Protein AF-A0A8S2T6Q2-F1 (afdb_monomer_lite)

Sequence (80 aa):
MQEIFLNAVKAKLTIILTSHSMDECERICNRLGIMVHGQLACLGTIQHLKSKFGQGYTIEIKVRTSLDDQNATAIKKIES

InterPro domains:
  IPR026082 ABC transporter A [PTHR19229] (6-71)
  IPR027417 P-loop containing nucleoside triphosphate hydrolase [G3DSA:3.40.50.300] (1-80)
  IPR027417 P-loop containing nucleoside triphosphate hydrolase [SSF52540] (2-59)

Radius of gyration: 20.18 Å; chains: 1; bounding box: 22×59×42 Å

Secondary structure (DSSP, 8-state):
-HHHHHHHHHTT-------S-HHHHHHH-SSEEEEETTEEEEEE-HHHHHHHH--S------------S-----------

Structure (mmCIF, N/CA/C/O backbone):
data_AF-A0A8S2T6Q2-F1
#
_entry.id   AF-A0A8S2T6Q2-F1
#
loop_
_atom_site.group_PDB
_atom_site.id
_atom_site.type_symbol
_atom_site.label_atom_id
_atom_site.label_alt_id
_atom_site.label_comp_id
_atom_site.label_asym_id
_atom_site.label_entity_id
_atom_site.label_seq_id
_atom_site.pdbx_PDB_ins_code
_atom_site.Cartn_x
_atom_site.Cartn_y
_atom_site.Cartn_z
_atom_site.occupancy
_atom_site.B_iso_or_equiv
_atom_site.auth_seq_id
_atom_site.auth_comp_id
_atom_site.auth_asym_id
_atom_site.auth_atom_id
_atom_site.pdbx_PDB_model_num
ATOM 1 N N . MET A 1 1 ? 11.166 -5.224 13.101 1.00 57.91 1 MET A N 1
ATOM 2 C CA . MET A 1 1 ? 10.406 -4.182 12.371 1.00 57.91 1 MET A CA 1
ATOM 3 C C . MET A 1 1 ? 8.896 -4.434 12.421 1.00 57.91 1 MET A C 1
ATOM 5 O O . MET A 1 1 ? 8.165 -3.504 12.723 1.00 57.91 1 MET A O 1
ATOM 9 N N . GLN A 1 2 ? 8.421 -5.675 12.235 1.00 56.56 2 GLN A N 1
ATOM 10 C CA . GLN A 1 2 ? 6.983 -6.010 12.213 1.00 56.56 2 GLN A CA 1
ATOM 11 C C . GLN A 1 2 ? 6.200 -5.793 13.531 1.00 56.56 2 GLN A C 1
ATOM 13 O O . GLN A 1 2 ? 5.023 -5.447 13.466 1.00 56.56 2 GLN A O 1
ATOM 18 N N . GLU A 1 3 ? 6.805 -5.940 14.719 1.00 56.75 3 GLU A N 1
ATOM 19 C CA . GLU A 1 3 ? 6.063 -5.841 15.998 1.00 56.75 3 GLU A CA 1
ATOM 20 C C . GLU A 1 3 ? 5.455 -4.457 16.283 1.00 56.75 3 GLU A C 1
ATOM 22 O O . GLU A 1 3 ? 4.382 -4.367 16.880 1.00 56.75 3 GLU A O 1
ATOM 27 N N . ILE A 1 4 ? 6.090 -3.374 15.823 1.00 65.50 4 ILE A N 1
ATOM 28 C CA . ILE A 1 4 ? 5.585 -2.006 16.042 1.00 65.50 4 ILE A CA 1
ATOM 29 C C . ILE A 1 4 ? 4.269 -1.792 15.274 1.00 65.50 4 ILE A C 1
ATOM 31 O O . ILE A 1 4 ? 3.345 -1.144 15.769 1.00 65.50 4 ILE A O 1
ATOM 35 N N . PHE A 1 5 ? 4.144 -2.398 14.091 1.00 70.12 5 PHE A N 1
ATOM 36 C CA . PHE A 1 5 ? 2.986 -2.223 13.215 1.00 70.12 5 PHE A CA 1
ATOM 37 C C . PHE A 1 5 ? 1.723 -2.893 13.759 1.00 70.12 5 PHE A C 1
ATOM 39 O O . PHE A 1 5 ? 0.647 -2.297 13.707 1.00 70.12 5 PHE A O 1
ATOM 46 N N . LEU A 1 6 ? 1.838 -4.092 14.342 1.00 66.19 6 LEU A N 1
ATOM 47 C CA . LEU A 1 6 ? 0.674 -4.830 14.845 1.00 66.19 6 LEU A CA 1
ATOM 48 C C . LEU A 1 6 ? -0.023 -4.092 16.001 1.00 66.19 6 LEU A C 1
ATOM 50 O O . LEU A 1 6 ? -1.250 -4.098 1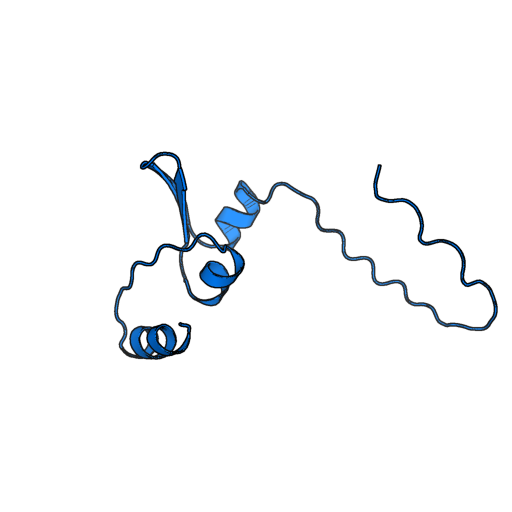6.108 1.00 66.19 6 LEU A O 1
ATOM 54 N N . ASN A 1 7 ? 0.758 -3.429 16.854 1.00 70.44 7 ASN A N 1
ATOM 55 C CA . ASN A 1 7 ? 0.236 -2.665 17.986 1.00 70.44 7 ASN A CA 1
ATOM 56 C C . ASN A 1 7 ? -0.428 -1.358 17.544 1.00 70.44 7 ASN A C 1
ATOM 58 O O . ASN A 1 7 ? -1.476 -0.986 18.071 1.00 70.44 7 ASN A O 1
ATOM 62 N N . ALA A 1 8 ? 0.129 -0.688 16.539 1.00 70.31 8 ALA A N 1
AT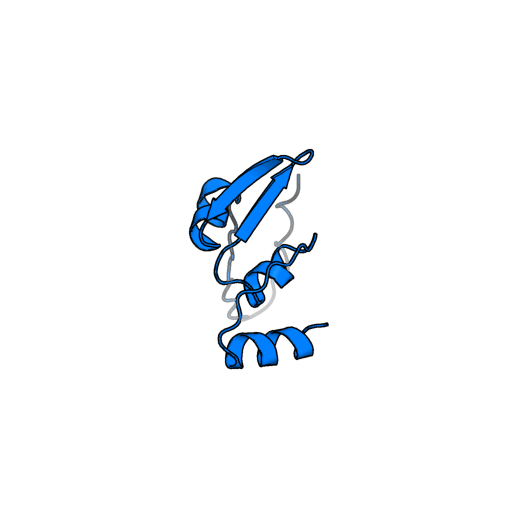OM 63 C CA . ALA A 1 8 ? -0.427 0.561 16.037 1.00 70.31 8 ALA A CA 1
ATOM 64 C C . ALA A 1 8 ? -1.728 0.349 15.230 1.00 70.31 8 ALA A C 1
ATOM 66 O O . ALA A 1 8 ? -2.655 1.154 15.343 1.00 70.31 8 ALA A O 1
ATOM 67 N N . VAL A 1 9 ? -1.862 -0.784 14.525 1.00 71.25 9 VAL A N 1
ATOM 68 C CA . VAL A 1 9 ? -3.137 -1.204 13.908 1.00 71.25 9 VAL A CA 1
ATOM 69 C C . VAL A 1 9 ? -4.204 -1.476 14.976 1.00 71.25 9 VAL A C 1
ATOM 71 O O . VAL A 1 9 ? -5.339 -1.017 14.840 1.00 71.25 9 VAL A O 1
ATOM 74 N N . LYS A 1 10 ? -3.852 -2.151 16.084 1.00 72.12 10 LYS A N 1
ATOM 75 C CA . LYS A 1 10 ? -4.776 -2.375 17.217 1.00 72.12 10 LYS A CA 1
ATOM 76 C C . LYS A 1 10 ? -5.262 -1.069 17.852 1.00 72.12 10 LYS A C 1
ATOM 78 O O . LYS A 1 10 ? -6.404 -0.999 18.298 1.00 72.12 10 LYS A O 1
ATOM 83 N N . ALA A 1 11 ? -4.429 -0.031 17.851 1.00 81.69 11 ALA A N 1
ATOM 84 C CA . ALA A 1 11 ? -4.758 1.290 18.381 1.00 81.69 11 ALA A CA 1
ATOM 85 C C . ALA A 1 11 ? -5.593 2.173 17.424 1.00 81.69 11 ALA A C 1
ATOM 87 O O . ALA A 1 11 ? -5.857 3.327 17.754 1.00 81.69 11 ALA A O 1
ATOM 88 N N . LYS A 1 12 ? -6.025 1.660 16.256 1.00 81.12 12 LYS A N 1
ATOM 89 C CA . LYS A 1 12 ? -6.762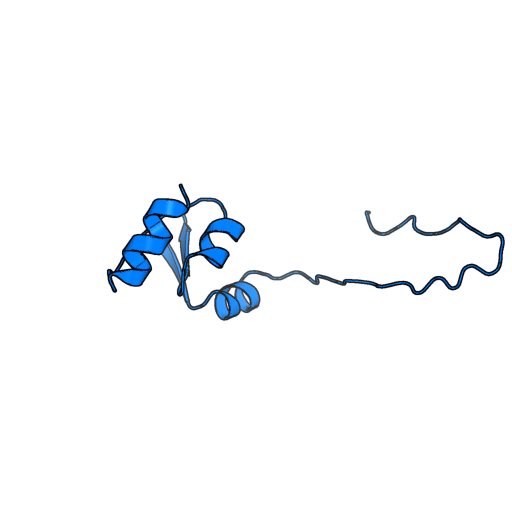 2.409 15.212 1.00 81.12 12 LYS A CA 1
ATOM 90 C C . LYS A 1 12 ? -6.042 3.682 14.739 1.00 81.12 12 LYS A C 1
ATOM 92 O O . LYS A 1 12 ? -6.680 4.679 14.403 1.00 81.12 12 LYS A O 1
ATOM 97 N N . LEU A 1 13 ? -4.712 3.655 14.700 1.00 84.56 13 LEU A N 1
ATOM 98 C CA . LEU A 1 13 ? -3.910 4.773 14.209 1.00 84.56 13 LEU A CA 1
ATOM 99 C C . LEU A 1 13 ? -3.748 4.699 12.687 1.00 84.56 13 LEU A C 1
ATOM 101 O O . LEU A 1 13 ? -3.657 3.616 12.111 1.00 84.56 13 LEU A O 1
ATOM 105 N N . THR A 1 14 ? -3.676 5.861 12.034 1.00 84.44 14 THR A N 1
ATOM 106 C CA . THR A 1 14 ? -3.268 5.943 10.624 1.00 84.44 14 THR A CA 1
ATOM 107 C C . THR A 1 14 ? -1.752 6.061 10.558 1.00 84.44 14 THR A C 1
ATOM 109 O O . THR A 1 14 ? -1.176 6.952 11.177 1.00 84.44 14 THR A O 1
ATOM 112 N N . ILE A 1 15 ? -1.109 5.170 9.807 1.00 84.56 15 ILE A N 1
ATOM 113 C CA . ILE A 1 15 ? 0.348 5.105 9.676 1.00 84.56 15 ILE A CA 1
ATOM 114 C C . ILE A 1 15 ? 0.689 5.190 8.196 1.00 84.56 15 ILE A C 1
ATOM 116 O O . ILE A 1 15 ? 0.085 4.500 7.376 1.00 84.56 15 ILE A O 1
ATOM 120 N N . ILE A 1 16 ? 1.671 6.022 7.866 1.00 85.81 16 ILE A N 1
ATOM 121 C CA . ILE A 1 16 ? 2.263 6.075 6.533 1.00 85.81 16 ILE A CA 1
ATOM 122 C C . ILE A 1 16 ? 3.659 5.481 6.645 1.00 85.81 16 ILE A C 1
ATOM 124 O O . ILE A 1 16 ? 4.451 5.904 7.485 1.00 85.81 16 ILE A O 1
ATOM 128 N N . LEU A 1 17 ? 3.944 4.492 5.805 1.00 86.56 17 LEU A N 1
ATOM 129 C CA . LEU A 1 17 ? 5.247 3.850 5.717 1.00 86.56 17 LEU A CA 1
ATOM 130 C C . LEU A 1 17 ? 5.699 3.811 4.263 1.00 86.56 17 LEU A C 1
ATOM 132 O O . LEU A 1 17 ? 4.880 3.740 3.345 1.00 86.56 17 LEU A O 1
ATOM 136 N N . THR A 1 18 ? 7.008 3.838 4.067 1.00 88.56 18 THR A N 1
ATOM 137 C CA . THR A 1 18 ? 7.649 3.650 2.771 1.00 88.56 18 THR A CA 1
ATOM 138 C C . THR A 1 18 ? 8.596 2.463 2.889 1.00 88.56 18 THR A C 1
ATOM 140 O O . THR A 1 18 ? 9.471 2.432 3.750 1.00 88.56 18 THR A O 1
ATOM 143 N N . SER A 1 19 ? 8.407 1.458 2.040 1.00 87.81 19 SER A N 1
ATOM 144 C CA . SER A 1 19 ? 9.335 0.335 1.901 1.00 87.81 19 SER A CA 1
ATOM 145 C C . SER A 1 19 ? 9.586 0.098 0.418 1.00 87.81 19 SER A C 1
ATOM 147 O O . SER A 1 19 ? 8.748 0.407 -0.430 1.00 87.81 19 SER A O 1
ATOM 149 N N . HIS A 1 20 ? 10.767 -0.423 0.112 1.00 88.06 20 HIS A N 1
ATOM 150 C CA . HIS A 1 20 ? 11.126 -0.870 -1.230 1.00 88.06 20 HIS A CA 1
ATOM 151 C C . HIS A 1 20 ? 10.652 -2.310 -1.491 1.00 88.06 20 HIS A C 1
ATOM 153 O O . HIS A 1 20 ? 10.688 -2.767 -2.630 1.00 88.06 20 HIS A O 1
ATOM 159 N N . SER A 1 21 ? 10.211 -3.027 -0.450 1.00 87.62 21 SER A N 1
ATOM 160 C CA . SER A 1 21 ? 9.687 -4.387 -0.556 1.00 87.62 21 SER A CA 1
ATOM 161 C C . SER A 1 21 ? 8.171 -4.376 -0.730 1.00 87.62 21 SER A C 1
ATOM 163 O O . SER A 1 21 ? 7.428 -3.938 0.154 1.00 87.62 21 SER A O 1
ATOM 165 N N . MET A 1 22 ? 7.702 -4.896 -1.865 1.00 84.25 22 MET A N 1
ATOM 166 C CA . MET A 1 22 ? 6.269 -5.023 -2.135 1.00 84.25 22 MET A CA 1
ATOM 167 C C . MET A 1 22 ? 5.618 -6.095 -1.250 1.00 84.25 22 MET A C 1
ATOM 169 O O . MET A 1 22 ? 4.515 -5.868 -0.758 1.00 84.25 22 MET A O 1
ATOM 173 N N . ASP A 1 23 ? 6.321 -7.198 -0.975 1.00 85.44 23 ASP A N 1
ATOM 174 C CA . ASP A 1 23 ? 5.832 -8.303 -0.137 1.00 85.44 23 ASP A CA 1
ATOM 175 C C . ASP A 1 23 ? 5.584 -7.865 1.311 1.00 85.44 23 ASP A C 1
ATOM 177 O O . ASP A 1 23 ? 4.613 -8.274 1.952 1.00 85.44 23 ASP A O 1
ATOM 181 N N . GLU A 1 24 ? 6.461 -7.011 1.846 1.00 85.00 24 GLU A N 1
ATOM 182 C CA . GLU A 1 24 ? 6.295 -6.461 3.190 1.00 85.00 24 GLU A CA 1
ATOM 183 C C . GLU A 1 24 ? 5.095 -5.509 3.251 1.00 85.00 24 GLU A C 1
ATOM 185 O O . GLU A 1 24 ? 4.246 -5.638 4.136 1.00 85.00 24 GLU A O 1
ATOM 190 N N . CYS A 1 25 ? 4.986 -4.593 2.284 1.00 86.12 25 CYS A N 1
ATOM 191 C CA . CYS A 1 25 ? 3.868 -3.657 2.220 1.00 86.12 25 CYS A CA 1
ATOM 192 C C . CYS A 1 25 ? 2.527 -4.371 2.020 1.00 86.12 25 CYS A C 1
ATOM 194 O O . CYS A 1 25 ? 1.524 -3.955 2.590 1.00 86.12 25 CYS A O 1
ATOM 196 N N . GLU A 1 26 ? 2.494 -5.449 1.236 1.00 86.25 26 GLU A N 1
ATOM 197 C CA . GLU A 1 26 ? 1.284 -6.239 1.017 1.00 86.25 26 GLU A CA 1
ATOM 198 C C . GLU A 1 26 ? 0.793 -6.925 2.297 1.00 86.25 26 GLU A C 1
ATOM 200 O O . GLU A 1 26 ? -0.409 -6.988 2.546 1.00 86.25 26 GLU A O 1
ATOM 205 N N . ARG A 1 27 ? 1.714 -7.411 3.135 1.00 85.19 27 ARG A N 1
ATOM 206 C CA . ARG A 1 27 ? 1.363 -8.068 4.400 1.00 85.19 27 ARG A CA 1
ATOM 207 C C . ARG A 1 27 ? 0.813 -7.108 5.453 1.00 85.19 27 ARG A C 1
ATOM 209 O O . ARG A 1 27 ? 0.065 -7.546 6.324 1.00 85.19 27 ARG A O 1
ATOM 216 N N . ILE A 1 28 ? 1.216 -5.839 5.414 1.00 85.50 28 ILE A N 1
ATOM 217 C CA . ILE A 1 28 ? 0.952 -4.869 6.488 1.00 85.50 28 ILE A CA 1
ATOM 218 C C . ILE A 1 28 ? -0.133 -3.854 6.097 1.00 85.50 28 ILE A C 1
ATOM 220 O O . ILE A 1 28 ? -0.956 -3.485 6.934 1.00 85.50 28 ILE A O 1
ATOM 224 N N . CYS A 1 29 ? -0.143 -3.373 4.854 1.00 84.12 29 CYS A N 1
ATOM 225 C CA . CYS A 1 29 ? -0.938 -2.215 4.452 1.00 84.12 29 CYS A CA 1
ATOM 226 C C . CYS A 1 29 ? -2.307 -2.597 3.874 1.00 84.12 29 CYS A C 1
ATOM 228 O O . CYS A 1 29 ? -2.430 -3.487 3.042 1.00 84.12 29 CYS A O 1
ATOM 230 N N . ASN A 1 30 ? -3.346 -1.824 4.203 1.00 86.38 30 ASN A N 1
ATOM 231 C CA . ASN A 1 30 ? -4.665 -1.953 3.563 1.00 86.38 30 ASN A CA 1
ATOM 232 C C . ASN A 1 30 ? -4.729 -1.281 2.174 1.00 86.38 30 ASN A C 1
ATOM 234 O O . ASN A 1 30 ? -5.512 -1.683 1.312 1.00 86.38 30 ASN A O 1
ATOM 238 N N . ARG A 1 31 ? -3.924 -0.232 1.958 1.00 88.44 31 ARG A N 1
ATOM 239 C CA . ARG A 1 31 ? -3.757 0.484 0.681 1.00 88.44 31 ARG A CA 1
ATOM 240 C C . ARG A 1 31 ? -2.278 0.689 0.405 1.00 88.44 31 ARG A C 1
ATOM 242 O O . ARG A 1 31 ? -1.500 0.889 1.331 1.00 88.44 31 ARG A O 1
ATOM 249 N N . LEU A 1 32 ? -1.922 0.692 -0.871 1.00 90.88 32 LEU A N 1
ATOM 250 C CA . LEU A 1 32 ? -0.554 0.846 -1.338 1.00 90.88 32 LEU A CA 1
ATOM 251 C C . LEU A 1 32 ? -0.482 1.979 -2.360 1.00 90.88 32 LEU A C 1
ATOM 253 O O . LEU A 1 32 ? -1.407 2.173 -3.155 1.00 90.88 32 LEU A O 1
ATOM 257 N N . GLY A 1 33 ? 0.608 2.738 -2.316 1.00 90.94 33 GLY A N 1
ATOM 258 C CA . GLY A 1 33 ? 0.927 3.755 -3.307 1.00 90.94 33 GLY A CA 1
ATOM 259 C C . GLY A 1 33 ? 2.343 3.561 -3.827 1.00 90.94 33 GLY A C 1
ATOM 260 O O . GLY A 1 33 ? 3.231 3.215 -3.053 1.00 90.94 33 GLY A O 1
ATOM 261 N N . ILE A 1 34 ? 2.546 3.762 -5.129 1.00 89.81 34 ILE A N 1
ATOM 262 C CA . ILE A 1 34 ? 3.870 3.683 -5.759 1.00 89.81 34 ILE A CA 1
ATOM 263 C C . ILE A 1 34 ? 4.342 5.102 -6.047 1.00 89.81 34 ILE A C 1
ATOM 265 O O . ILE A 1 34 ? 3.643 5.875 -6.704 1.00 89.81 34 ILE A O 1
ATOM 269 N N . MET A 1 35 ? 5.536 5.432 -5.559 1.00 90.38 35 MET A N 1
ATOM 270 C CA . MET A 1 35 ? 6.186 6.715 -5.796 1.00 90.38 35 MET A CA 1
ATOM 271 C C . MET A 1 35 ? 7.327 6.544 -6.800 1.00 90.38 35 MET A C 1
ATOM 273 O O . MET A 1 35 ? 8.149 5.643 -6.659 1.00 90.38 35 MET A O 1
ATOM 277 N N . VAL A 1 36 ? 7.382 7.415 -7.806 1.00 8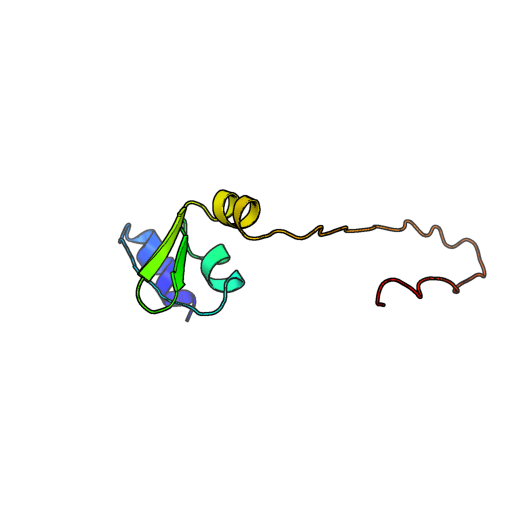9.50 36 VAL A N 1
ATOM 278 C CA . VAL A 1 36 ? 8.380 7.396 -8.881 1.00 89.50 36 VAL A CA 1
ATOM 279 C C . VAL A 1 36 ? 8.895 8.820 -9.069 1.00 89.50 36 VAL A C 1
ATOM 281 O O . VAL A 1 36 ? 8.101 9.736 -9.258 1.00 89.50 36 VAL A O 1
ATOM 284 N N . HIS A 1 37 ? 10.213 9.028 -8.972 1.00 92.50 37 HIS A N 1
ATOM 285 C CA . HIS A 1 37 ? 10.851 10.352 -9.101 1.00 92.50 37 HIS A CA 1
ATOM 286 C C . HIS A 1 37 ? 10.205 11.456 -8.232 1.00 92.50 37 HIS A C 1
ATOM 288 O O . HIS A 1 37 ? 10.044 12.594 -8.664 1.00 92.50 37 HIS A O 1
ATOM 294 N N . GLY A 1 38 ? 9.798 11.117 -7.004 1.00 91.62 38 GLY A N 1
ATOM 295 C CA . GLY A 1 38 ? 9.171 12.064 -6.073 1.00 91.62 38 GLY A CA 1
ATOM 296 C C . GLY A 1 38 ? 7.694 12.373 -6.349 1.00 91.62 38 GLY A C 1
ATOM 297 O O . GLY A 1 38 ? 7.123 13.219 -5.670 1.00 91.62 38 GLY A O 1
ATOM 298 N N . GLN A 1 39 ? 7.058 11.686 -7.303 1.00 92.75 39 GLN A N 1
ATOM 299 C CA . GLN A 1 39 ? 5.631 11.827 -7.601 1.00 92.75 39 GLN A CA 1
ATOM 300 C C . GLN A 1 39 ? 4.869 10.530 -7.317 1.00 92.75 39 GLN A C 1
ATOM 302 O O . GLN A 1 39 ? 5.378 9.430 -7.541 1.00 92.75 39 GLN A O 1
ATOM 307 N N . LEU A 1 40 ? 3.632 10.648 -6.827 1.00 89.75 40 LEU A N 1
ATOM 308 C CA . LEU A 1 40 ? 2.755 9.503 -6.580 1.00 89.75 40 LEU A CA 1
ATOM 309 C C . LEU A 1 40 ? 2.186 9.000 -7.914 1.00 89.75 40 LEU A C 1
ATOM 311 O O . LEU A 1 40 ? 1.250 9.580 -8.458 1.00 89.75 40 LEU A O 1
ATOM 315 N N . ALA A 1 41 ? 2.758 7.920 -8.437 1.00 88.62 41 ALA A N 1
ATOM 316 C CA . ALA A 1 41 ? 2.379 7.347 -9.724 1.00 88.62 41 ALA A CA 1
ATOM 317 C C . ALA A 1 41 ? 1.039 6.600 -9.653 1.00 88.62 41 ALA A C 1
ATOM 319 O O . ALA A 1 41 ? 0.241 6.634 -10.591 1.00 88.62 41 ALA A O 1
ATOM 320 N N . CYS A 1 42 ? 0.769 5.913 -8.541 1.00 86.56 42 CYS A N 1
ATOM 321 C CA . CYS A 1 42 ? -0.506 5.239 -8.323 1.00 86.56 42 CYS A CA 1
ATOM 322 C C . CYS A 1 42 ? -0.819 5.058 -6.837 1.00 86.56 42 CYS A C 1
ATOM 324 O O . CYS A 1 42 ? 0.072 5.071 -5.992 1.00 86.56 42 CYS A O 1
ATOM 326 N N . LEU A 1 43 ? -2.105 4.884 -6.532 1.00 91.12 43 LEU A N 1
ATOM 327 C CA . LEU A 1 43 ? -2.630 4.652 -5.190 1.00 91.12 43 LEU A CA 1
ATOM 328 C C . LEU A 1 43 ? -3.867 3.759 -5.295 1.00 91.12 43 LEU A C 1
ATOM 330 O O . LEU A 1 43 ? -4.754 4.026 -6.104 1.00 91.12 43 LEU A O 1
ATOM 334 N N . GLY A 1 44 ? -3.968 2.728 -4.465 1.00 90.44 44 GLY A N 1
ATOM 335 C CA . GLY A 1 44 ? -5.112 1.823 -4.515 1.00 90.44 44 GLY A CA 1
ATOM 336 C C . GLY A 1 44 ? -5.027 0.676 -3.522 1.00 90.44 44 GLY A C 1
ATOM 337 O O . GLY A 1 44 ? -4.156 0.640 -2.656 1.00 90.44 44 GLY A O 1
ATOM 338 N N . THR A 1 45 ? -5.961 -0.263 -3.635 1.00 90.75 45 THR A N 1
ATOM 339 C CA . THR A 1 45 ? -5.844 -1.559 -2.961 1.00 90.75 45 THR A CA 1
ATOM 340 C C . THR A 1 45 ? -4.766 -2.394 -3.647 1.00 90.75 45 THR A C 1
ATOM 342 O O . THR A 1 45 ? -4.489 -2.217 -4.837 1.00 90.75 45 THR A O 1
ATOM 345 N N . ILE A 1 46 ? -4.180 -3.333 -2.908 1.00 86.00 46 ILE A N 1
ATOM 346 C CA . ILE A 1 46 ? -3.131 -4.218 -3.433 1.00 86.00 46 ILE A CA 1
ATOM 347 C C . ILE A 1 46 ? -3.632 -4.981 -4.665 1.00 86.00 46 ILE A C 1
ATOM 349 O O . ILE A 1 46 ? -2.942 -5.019 -5.679 1.00 86.00 46 ILE A O 1
ATOM 353 N N . GLN A 1 47 ? -4.867 -5.491 -4.630 1.00 85.38 47 GLN A N 1
ATOM 354 C CA . GLN A 1 47 ? -5.467 -6.210 -5.757 1.00 85.38 47 GLN A CA 1
ATOM 355 C C . GLN A 1 47 ? -5.562 -5.352 -7.026 1.00 85.38 47 GLN A C 1
ATOM 357 O O . GLN A 1 47 ? -5.257 -5.822 -8.122 1.00 85.38 47 GLN A O 1
ATOM 362 N N . HIS A 1 48 ? -5.959 -4.083 -6.888 1.00 85.56 48 HIS A N 1
ATOM 363 C CA . HIS A 1 48 ? -6.046 -3.169 -8.023 1.00 85.56 48 HIS A CA 1
ATOM 364 C C . HIS A 1 48 ? -4.660 -2.873 -8.606 1.00 85.56 48 HIS A C 1
ATOM 366 O O . HIS A 1 48 ? -4.487 -2.892 -9.823 1.00 85.56 48 HIS A O 1
ATOM 372 N N . LEU A 1 49 ? -3.661 -2.646 -7.747 1.00 86.19 49 LEU A N 1
ATOM 373 C CA . LEU A 1 49 ? -2.289 -2.420 -8.197 1.00 86.19 49 LEU A CA 1
ATOM 374 C C . LEU A 1 49 ? -1.702 -3.662 -8.876 1.00 86.19 49 LEU A C 1
ATOM 376 O O . LEU A 1 49 ? -1.114 -3.525 -9.942 1.00 86.19 49 LEU A O 1
ATOM 380 N N . LYS A 1 50 ? -1.908 -4.862 -8.323 1.00 83.00 50 LYS A N 1
ATOM 381 C CA . LYS A 1 50 ? -1.473 -6.124 -8.940 1.00 83.00 50 LYS A CA 1
ATOM 382 C C . LYS A 1 50 ? -2.104 -6.340 -10.309 1.00 83.00 50 LYS A C 1
ATOM 384 O O . LYS A 1 50 ? -1.403 -6.683 -11.246 1.00 83.00 50 LYS A O 1
ATOM 389 N N . SER A 1 51 ? -3.399 -6.069 -10.460 1.00 81.56 51 SER A N 1
ATOM 390 C CA . SER A 1 51 ? -4.060 -6.185 -11.763 1.00 81.56 51 SER A CA 1
ATOM 391 C C . SER A 1 51 ? -3.573 -5.146 -12.778 1.00 81.56 51 SER A C 1
ATOM 393 O O . SER A 1 51 ? -3.509 -5.448 -13.965 1.00 81.56 51 SER A O 1
ATOM 395 N N . LYS A 1 52 ? -3.264 -3.922 -12.334 1.00 80.06 52 LYS A N 1
ATOM 396 C CA . LYS A 1 52 ? -2.885 -2.810 -13.217 1.00 80.06 52 LYS A CA 1
ATOM 397 C C . LYS A 1 52 ? -1.399 -2.812 -13.592 1.00 80.06 52 LYS A C 1
ATOM 399 O O . LYS A 1 52 ? -1.063 -2.480 -14.725 1.00 80.06 52 LYS A O 1
ATOM 404 N N . PHE A 1 53 ? -0.528 -3.164 -12.648 1.00 78.56 53 PHE A N 1
ATOM 405 C CA . PHE A 1 53 ? 0.931 -3.080 -12.774 1.00 78.56 53 PHE A CA 1
ATOM 406 C C . PHE A 1 53 ? 1.635 -4.437 -12.704 1.00 78.56 53 PHE A C 1
ATOM 408 O O . PHE A 1 53 ? 2.772 -4.541 -13.147 1.00 78.56 53 PHE A O 1
ATOM 415 N N . GLY A 1 54 ? 0.983 -5.485 -12.200 1.00 70.44 54 GLY A N 1
ATOM 416 C CA . GLY A 1 54 ? 1.513 -6.852 -12.187 1.00 70.44 54 GLY A CA 1
ATOM 417 C C . GLY A 1 54 ? 1.345 -7.551 -13.533 1.00 70.44 54 GLY A C 1
ATOM 418 O O . GLY A 1 54 ? 0.920 -8.701 -13.568 1.00 70.44 54 GLY A O 1
ATOM 419 N N . GLN A 1 55 ? 1.607 -6.851 -14.641 1.00 63.03 55 GLN A N 1
ATOM 420 C CA . GLN A 1 55 ? 1.494 -7.439 -15.971 1.00 63.03 55 GLN A CA 1
ATOM 421 C C . GLN A 1 55 ? 2.552 -8.536 -16.139 1.00 63.03 55 GLN A C 1
ATOM 423 O O . GLN A 1 55 ? 3.734 -8.268 -16.329 1.00 63.03 55 GLN A O 1
ATOM 428 N N . GLY A 1 56 ? 2.088 -9.776 -16.026 1.00 61.81 56 GLY A N 1
ATOM 429 C CA . GLY A 1 56 ? 2.839 -11.014 -16.157 1.00 61.81 56 GLY A CA 1
ATOM 430 C C . GLY A 1 56 ? 1.898 -12.187 -15.877 1.00 61.81 56 GLY A C 1
ATOM 431 O O . GLY A 1 56 ? 0.949 -12.057 -15.104 1.00 61.81 56 GLY A O 1
ATOM 432 N N . TYR A 1 57 ? 2.114 -13.326 -16.529 1.00 61.53 57 TYR A N 1
ATOM 433 C CA . TYR A 1 57 ? 1.341 -14.539 -16.262 1.00 61.53 57 TYR A CA 1
ATOM 434 C C . TYR A 1 57 ? 2.087 -15.391 -15.230 1.00 61.53 57 TYR A C 1
ATOM 436 O O . TYR A 1 57 ? 3.145 -15.934 -15.535 1.00 61.53 57 TYR A O 1
ATOM 444 N N . THR A 1 58 ? 1.536 -15.538 -14.022 1.00 59.97 58 THR A N 1
ATOM 445 C CA . THR A 1 58 ? 2.027 -16.517 -13.038 1.00 59.97 58 THR A CA 1
ATOM 446 C C . THR A 1 58 ? 1.265 -17.824 -13.228 1.00 59.97 58 THR A C 1
ATOM 448 O O . THR A 1 58 ? 0.100 -17.927 -12.848 1.00 59.97 58 THR A O 1
ATOM 451 N N . ILE A 1 59 ? 1.904 -18.816 -13.847 1.00 66.69 59 ILE A N 1
ATOM 452 C CA . ILE A 1 59 ? 1.315 -20.139 -14.093 1.00 66.69 59 ILE A CA 1
ATOM 453 C C . ILE A 1 59 ? 1.878 -21.117 -13.052 1.00 66.69 59 ILE A C 1
ATOM 455 O O . ILE A 1 59 ? 3.063 -21.436 -13.081 1.00 66.69 59 ILE A O 1
ATOM 459 N N . GLU A 1 60 ? 1.037 -21.606 -12.135 1.00 71.94 60 GLU A N 1
ATOM 460 C CA . GLU A 1 60 ? 1.399 -22.657 -11.169 1.00 71.94 60 GLU A CA 1
ATOM 461 C C . GLU A 1 60 ? 0.905 -24.021 -11.684 1.00 71.94 60 GLU A C 1
ATOM 463 O O . GLU A 1 60 ? -0.294 -24.303 -11.683 1.00 71.94 60 GLU A O 1
ATOM 468 N N . ILE A 1 61 ? 1.822 -24.878 -12.149 1.00 79.75 61 ILE A N 1
ATOM 469 C CA . ILE A 1 61 ? 1.492 -26.221 -12.656 1.00 79.75 61 ILE A CA 1
ATOM 470 C C . ILE A 1 61 ? 1.750 -27.254 -11.556 1.00 79.75 61 ILE A C 1
ATOM 472 O O . ILE A 1 61 ? 2.896 -27.580 -11.252 1.00 79.75 61 ILE A O 1
ATOM 476 N N . LYS A 1 62 ? 0.683 -27.822 -10.983 1.00 78.31 62 LYS A N 1
ATOM 477 C CA . LYS A 1 62 ? 0.777 -28.984 -10.083 1.00 78.31 62 LYS A CA 1
ATOM 478 C C . LYS A 1 62 ? 0.672 -30.275 -10.886 1.00 78.31 62 LYS A C 1
ATOM 480 O O . LYS A 1 62 ? -0.425 -30.730 -11.202 1.00 78.31 62 LYS A O 1
ATOM 485 N N . VAL A 1 63 ? 1.819 -30.872 -11.200 1.00 80.56 63 VAL A N 1
ATOM 486 C CA . VAL A 1 63 ? 1.879 -32.205 -11.811 1.00 80.56 63 VAL A CA 1
ATOM 487 C C . VAL A 1 63 ? 1.602 -33.245 -10.727 1.00 80.56 63 VAL A C 1
ATOM 489 O O . VAL A 1 63 ? 2.360 -33.374 -9.769 1.00 80.56 63 VAL A O 1
ATOM 492 N N . ARG A 1 64 ? 0.497 -33.984 -10.861 1.00 73.00 64 ARG A N 1
ATOM 493 C CA . ARG A 1 64 ? 0.260 -35.193 -10.067 1.00 73.00 64 ARG A CA 1
ATOM 494 C C . ARG A 1 64 ? 1.035 -36.337 -10.708 1.00 73.00 64 ARG A C 1
ATOM 496 O O . ARG A 1 64 ? 0.564 -36.927 -11.673 1.00 73.00 64 ARG A O 1
ATOM 503 N N . THR A 1 65 ? 2.209 -36.647 -10.183 1.00 58.69 65 THR A N 1
ATOM 504 C CA . THR A 1 65 ? 2.899 -37.899 -10.490 1.00 58.69 65 THR A CA 1
ATOM 505 C C . THR A 1 65 ? 2.428 -38.964 -9.506 1.00 58.69 65 THR A C 1
ATOM 507 O O . THR A 1 65 ? 2.908 -39.043 -8.379 1.00 58.69 65 THR A O 1
ATOM 510 N N . SER A 1 66 ? 1.470 -39.795 -9.921 1.00 59.88 66 SER A N 1
ATOM 511 C CA . SER A 1 66 ? 1.385 -41.159 -9.399 1.00 59.88 66 SER A CA 1
ATOM 512 C C . SER A 1 66 ? 2.577 -41.910 -9.988 1.00 59.88 66 SER A C 1
ATOM 514 O O . SER A 1 66 ? 2.544 -42.316 -11.149 1.00 59.88 66 SER A O 1
ATOM 516 N N . LEU A 1 67 ? 3.677 -41.960 -9.238 1.00 56.53 67 LEU A N 1
ATOM 517 C CA . LEU A 1 67 ? 4.846 -42.754 -9.598 1.00 56.53 67 LEU A CA 1
ATOM 518 C C . LEU A 1 67 ? 4.498 -44.234 -9.425 1.00 56.53 67 LEU A C 1
ATOM 520 O O . LEU A 1 67 ? 4.784 -44.804 -8.380 1.00 56.53 67 LEU A O 1
ATOM 524 N N . ASP A 1 68 ? 3.923 -44.823 -10.469 1.00 54.12 68 ASP A N 1
ATOM 525 C CA . ASP A 1 68 ? 4.259 -46.193 -10.831 1.00 54.12 68 ASP A CA 1
ATOM 526 C C . ASP A 1 68 ? 5.368 -46.090 -11.893 1.00 54.12 68 ASP A C 1
ATOM 528 O O . ASP A 1 68 ? 5.130 -45.810 -13.064 1.00 54.12 68 ASP A O 1
ATOM 532 N N . ASP A 1 69 ? 6.598 -46.193 -11.392 1.00 53.50 69 ASP A N 1
ATOM 533 C CA . ASP A 1 69 ? 7.823 -46.648 -12.051 1.00 53.50 69 ASP A CA 1
ATOM 534 C C . ASP A 1 69 ? 8.362 -45.971 -13.347 1.00 53.50 69 ASP A C 1
ATOM 536 O O . ASP A 1 69 ? 7.858 -46.098 -14.459 1.00 53.50 69 ASP A O 1
ATOM 540 N N . GLN A 1 70 ? 9.561 -45.382 -13.174 1.00 51.53 70 GLN A N 1
ATOM 541 C CA . GLN A 1 70 ? 10.717 -45.398 -14.099 1.00 51.53 70 GLN A CA 1
ATOM 542 C C . GLN A 1 70 ? 10.957 -44.326 -15.181 1.00 51.53 70 GLN A C 1
ATOM 544 O O . GLN A 1 70 ? 11.863 -44.527 -15.979 1.00 51.53 70 GLN A O 1
ATOM 549 N N . ASN A 1 71 ? 10.347 -43.135 -15.187 1.00 46.09 71 ASN A N 1
ATOM 550 C CA . ASN A 1 71 ? 10.834 -42.067 -16.093 1.00 46.09 71 ASN A CA 1
ATOM 551 C C . ASN A 1 71 ? 10.904 -40.676 -15.449 1.00 46.09 71 ASN A C 1
ATOM 553 O O . ASN A 1 71 ? 10.096 -39.786 -15.705 1.00 46.09 71 ASN A O 1
ATOM 557 N N . ALA A 1 72 ? 11.944 -40.464 -14.642 1.00 53.53 72 ALA A N 1
ATOM 558 C CA . ALA A 1 72 ? 12.385 -39.139 -14.221 1.00 53.53 72 ALA A CA 1
ATOM 559 C C . ALA A 1 72 ? 13.148 -38.436 -15.360 1.00 53.53 72 ALA A C 1
ATOM 561 O O . ALA A 1 72 ? 14.368 -38.298 -15.303 1.00 53.53 72 ALA A O 1
ATOM 562 N N . THR A 1 73 ? 12.475 -38.002 -16.431 1.00 53.34 73 THR A N 1
ATOM 563 C CA . THR A 1 73 ? 13.085 -37.083 -17.413 1.00 53.34 73 THR A CA 1
ATOM 564 C C . THR A 1 73 ? 12.021 -36.330 -18.209 1.00 53.34 73 THR A C 1
ATOM 566 O O . THR A 1 73 ? 11.447 -36.895 -19.127 1.00 53.34 73 THR A O 1
ATOM 569 N N . ALA A 1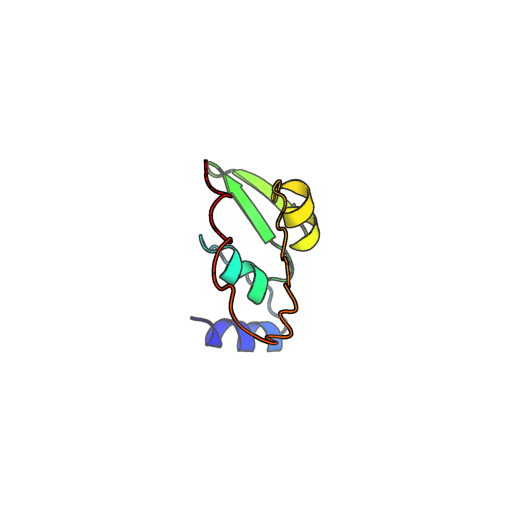 74 ? 11.768 -35.062 -17.857 1.00 54.28 74 ALA A N 1
ATOM 570 C CA . ALA A 1 74 ? 11.409 -33.954 -18.767 1.00 54.28 74 ALA A CA 1
ATOM 571 C C . ALA A 1 74 ? 10.706 -32.811 -18.011 1.00 54.28 74 ALA A C 1
ATOM 573 O O . ALA A 1 74 ? 9.546 -32.502 -18.256 1.00 54.28 74 ALA A O 1
ATOM 574 N N . ILE A 1 75 ? 11.424 -32.120 -17.125 1.00 53.69 75 ILE A N 1
ATOM 575 C CA . ILE A 1 75 ? 11.120 -30.703 -16.876 1.00 53.69 75 ILE A CA 1
ATOM 576 C C . ILE A 1 75 ? 12.415 -29.925 -17.106 1.00 53.69 75 ILE A C 1
ATOM 578 O O . ILE A 1 75 ? 13.099 -29.487 -16.190 1.00 53.69 75 ILE A O 1
ATOM 582 N N . LYS A 1 76 ? 12.799 -29.828 -18.381 1.00 55.81 76 LYS A N 1
ATOM 583 C CA . LYS A 1 76 ? 13.703 -28.793 -18.888 1.00 55.81 76 LYS A CA 1
ATOM 584 C C . LYS A 1 76 ? 13.023 -28.150 -20.088 1.00 55.81 76 LYS A C 1
ATOM 586 O O . LYS A 1 76 ? 12.823 -28.840 -21.084 1.00 55.81 76 LYS A O 1
ATOM 591 N N . LYS A 1 77 ? 12.736 -26.851 -19.955 1.00 47.50 77 LYS A N 1
ATOM 592 C CA . LYS A 1 77 ? 12.534 -25.808 -20.984 1.00 47.50 77 LYS A CA 1
ATOM 593 C C . LYS A 1 77 ? 11.296 -24.963 -20.704 1.00 47.50 77 LYS A C 1
ATOM 595 O O . LYS A 1 77 ? 10.309 -25.086 -21.413 1.00 47.50 77 LYS A O 1
ATOM 600 N N . ILE A 1 78 ? 11.395 -24.058 -19.734 1.00 48.16 78 ILE A N 1
ATOM 601 C CA . ILE A 1 78 ? 10.835 -22.711 -19.890 1.00 48.16 78 ILE A CA 1
ATOM 602 C C . ILE A 1 78 ? 11.814 -21.752 -19.209 1.00 48.16 78 ILE A C 1
ATOM 604 O O . ILE A 1 78 ? 11.610 -21.354 -18.076 1.00 48.16 78 ILE A O 1
ATOM 608 N N . GLU A 1 79 ? 12.926 -21.483 -19.881 1.00 37.00 79 GLU A N 1
ATOM 609 C CA . GLU A 1 79 ? 13.709 -20.253 -19.737 1.00 37.00 79 GLU A CA 1
ATOM 610 C C . GLU A 1 79 ? 14.570 -20.182 -21.004 1.00 37.00 79 GLU A C 1
ATOM 612 O O . GLU A 1 79 ? 15.473 -20.995 -21.2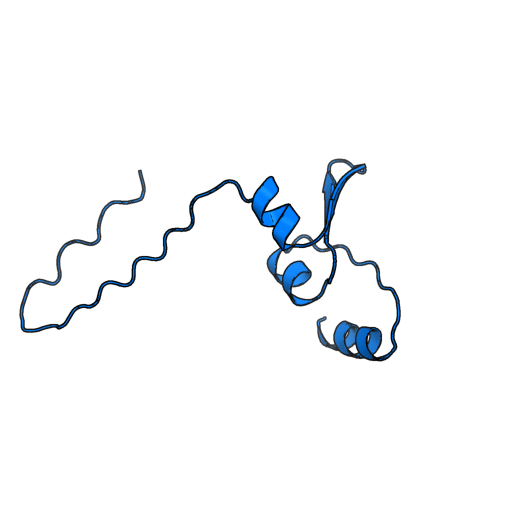17 1.00 37.00 79 GLU A O 1
ATOM 617 N N . SER A 1 80 ? 14.129 -19.325 -21.921 1.00 34.38 80 SER A N 1
ATOM 618 C CA . SER A 1 80 ? 14.838 -18.879 -23.121 1.00 34.38 80 SER A CA 1
ATOM 619 C C . SER A 1 80 ? 15.527 -17.563 -22.818 1.00 34.38 80 SER A C 1
ATOM 621 O O . SER A 1 80 ? 14.806 -16.703 -22.258 1.00 34.38 80 SER A O 1
#

Organism: NCBI:txid392030

Foldseek 3Di:
DPVVQVVCVVVVDDDDDDDPDPVVCLVRDQKDFDDDPNHTPDIGGPVVCCVVPVPDDDDDDDDDDPDPDDDPDDPDDDDD

pLDDT: mean 74.65, std 15.16, range [34.38, 92.75]